Protein AF-A0A3B8M0E9-F1 (afdb_monomer_lite)

Structure (mmCIF, N/CA/C/O backbone):
data_AF-A0A3B8M0E9-F1
#
_entry.id   AF-A0A3B8M0E9-F1
#
loop_
_atom_site.group_PDB
_atom_site.id
_atom_site.type_symbol
_atom_site.label_atom_id
_atom_site.label_alt_id
_atom_site.label_comp_id
_atom_site.label_asym_id
_atom_site.label_entity_id
_atom_site.label_seq_id
_atom_site.pdbx_PDB_ins_code
_atom_site.Cartn_x
_atom_site.Cartn_y
_atom_site.Cartn_z
_atom_site.occupancy
_atom_site.B_iso_or_equiv
_atom_site.auth_seq_id
_atom_site.auth_comp_id
_atom_site.auth_asym_id
_atom_site.auth_atom_id
_atom_site.pdbx_PDB_model_num
ATOM 1 N N . TRP A 1 1 ? 7.518 -10.662 2.444 1.00 88.38 1 TRP A N 1
ATOM 2 C CA . TRP A 1 1 ? 7.473 -9.719 1.316 1.00 88.38 1 TRP A CA 1
ATOM 3 C C . TRP A 1 1 ? 6.889 -10.422 0.109 1.00 88.38 1 TRP A C 1
ATOM 5 O O . TRP A 1 1 ? 7.271 -11.557 -0.148 1.00 88.38 1 TRP A O 1
ATOM 15 N N . LEU A 1 2 ? 5.951 -9.779 -0.576 1.00 90.06 2 LEU A N 1
ATOM 16 C CA . LEU A 1 2 ? 5.269 -10.256 -1.777 1.00 90.06 2 LEU A CA 1
ATOM 17 C C . LEU A 1 2 ? 5.517 -9.252 -2.912 1.00 90.06 2 LEU A C 1
ATOM 19 O O . LEU A 1 2 ? 5.599 -8.054 -2.625 1.00 90.06 2 LEU A O 1
ATOM 23 N N . PRO A 1 3 ? 5.640 -9.695 -4.174 1.00 91.00 3 PRO A N 1
ATOM 24 C CA . PRO A 1 3 ? 5.704 -8.780 -5.310 1.00 91.00 3 PRO A CA 1
ATOM 25 C C . PRO A 1 3 ? 4.497 -7.835 -5.328 1.00 91.00 3 PRO A C 1
ATOM 27 O O . PRO A 1 3 ? 3.399 -8.226 -4.918 1.00 91.00 3 PRO A O 1
ATOM 30 N N . ARG A 1 4 ? 4.685 -6.599 -5.808 1.00 91.38 4 ARG A N 1
ATOM 31 C CA . ARG A 1 4 ? 3.569 -5.673 -6.029 1.00 91.38 4 ARG A CA 1
ATOM 32 C C . ARG A 1 4 ? 2.518 -6.334 -6.921 1.00 91.38 4 ARG A C 1
ATOM 34 O O . ARG A 1 4 ? 2.824 -6.812 -8.009 1.00 91.38 4 ARG A O 1
ATOM 41 N N . VAL A 1 5 ? 1.267 -6.304 -6.471 1.00 90.19 5 VAL A N 1
ATOM 42 C CA . VAL A 1 5 ? 0.124 -6.703 -7.294 1.00 90.19 5 VAL A CA 1
ATOM 43 C C . VAL A 1 5 ? -0.035 -5.664 -8.401 1.00 90.19 5 VAL A C 1
ATOM 45 O O . VAL A 1 5 ? -0.154 -4.474 -8.123 1.00 90.19 5 VAL A O 1
ATOM 48 N N . VAL A 1 6 ? 0.019 -6.094 -9.659 1.00 90.12 6 VAL A N 1
ATOM 49 C CA . VAL A 1 6 ? -0.068 -5.197 -10.829 1.00 90.12 6 VAL A CA 1
ATOM 50 C C . VAL A 1 6 ? -1.414 -5.275 -11.543 1.00 90.12 6 VAL A C 1
ATOM 52 O O . VAL A 1 6 ? -1.747 -4.379 -12.308 1.00 90.12 6 VAL A O 1
ATOM 55 N N . SER A 1 7 ? -2.196 -6.323 -11.281 1.00 91.00 7 SER A N 1
ATOM 56 C CA . SER A 1 7 ? -3.544 -6.494 -11.818 1.00 91.00 7 SER A CA 1
ATOM 57 C C . SER A 1 7 ? -4.430 -7.191 -10.793 1.00 91.00 7 SER A C 1
ATOM 59 O O . SER A 1 7 ? -3.969 -8.054 -10.042 1.00 91.00 7 SER A O 1
ATOM 61 N N . LEU A 1 8 ? -5.693 -6.783 -10.745 1.00 89.19 8 LEU A N 1
ATOM 62 C CA . LEU A 1 8 ? -6.724 -7.377 -9.908 1.00 89.19 8 LEU A CA 1
ATOM 63 C C . LEU A 1 8 ? -8.057 -7.243 -10.646 1.00 89.19 8 LEU A C 1
ATOM 65 O O . LEU A 1 8 ? -8.376 -6.172 -11.159 1.00 89.19 8 LEU A O 1
ATOM 69 N N . GLU A 1 9 ? -8.826 -8.325 -10.719 1.00 90.12 9 GLU A N 1
ATOM 70 C CA . GLU A 1 9 ? -10.121 -8.322 -11.400 1.00 90.12 9 GLU A CA 1
ATOM 71 C C . GLU A 1 9 ? -11.054 -7.245 -10.811 1.00 90.12 9 GLU A C 1
ATOM 73 O O . GLU A 1 9 ? -11.174 -7.104 -9.593 1.00 90.12 9 GLU A O 1
ATOM 78 N N . GLY A 1 10 ? -11.687 -6.446 -11.678 1.00 86.94 10 GLY A N 1
ATOM 79 C CA . GLY A 1 10 ? -12.574 -5.344 -11.274 1.00 86.94 10 GLY A CA 1
ATOM 80 C C . GLY A 1 10 ? -11.873 -4.038 -10.864 1.00 86.94 10 GLY A C 1
ATOM 81 O O . GLY A 1 10 ? -12.556 -3.074 -10.492 1.00 86.94 10 GLY A O 1
ATOM 82 N N . PHE A 1 11 ? -10.540 -3.978 -10.953 1.00 87.6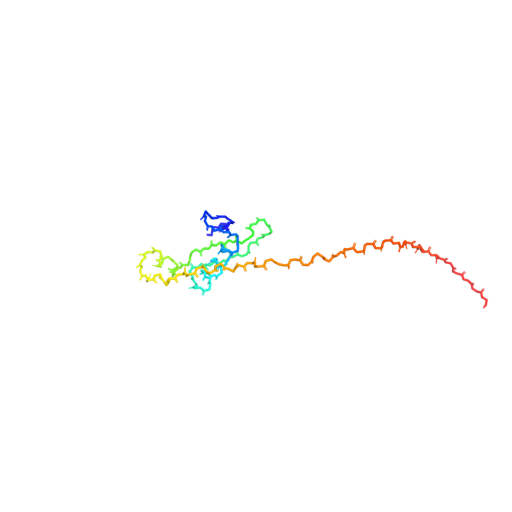9 11 PHE A N 1
ATOM 83 C CA . PHE A 1 11 ? -9.736 -2.782 -10.697 1.00 87.69 11 PHE A CA 1
ATOM 84 C C . PHE A 1 11 ? -8.908 -2.403 -11.927 1.00 87.69 11 PHE A C 1
ATOM 86 O O . PHE A 1 11 ? -8.144 -3.210 -12.450 1.00 87.69 11 PHE A O 1
ATOM 93 N N . ASP A 1 12 ? -9.020 -1.145 -12.349 1.00 89.94 12 ASP A N 1
ATOM 94 C CA . ASP A 1 12 ? -8.035 -0.539 -13.242 1.00 89.94 12 ASP A CA 1
ATOM 95 C C . ASP A 1 12 ? -6.732 -0.210 -12.478 1.00 89.94 12 ASP A C 1
ATOM 97 O O . ASP A 1 12 ? -6.659 -0.275 -11.242 1.00 89.94 12 ASP A O 1
ATOM 101 N N . GLY A 1 13 ? -5.671 0.113 -13.224 1.00 88.38 13 GLY A N 1
ATOM 102 C CA . GLY A 1 13 ? -4.341 0.355 -12.658 1.00 88.38 13 GLY A CA 1
ATOM 103 C C . GLY A 1 13 ? -4.275 1.553 -11.702 1.00 88.38 13 GLY A C 1
ATOM 104 O O . GLY A 1 13 ? -3.497 1.536 -10.740 1.00 88.38 13 GLY A O 1
ATOM 105 N N . GLU A 1 14 ? -5.111 2.568 -11.916 1.00 89.12 14 GLU A N 1
ATOM 106 C CA . GLU A 1 14 ? -5.173 3.766 -11.076 1.00 89.12 14 GLU A CA 1
ATOM 107 C C . GLU A 1 14 ? -5.887 3.492 -9.757 1.00 89.12 14 GLU A C 1
ATOM 109 O O . GLU A 1 14 ? -5.351 3.785 -8.684 1.00 89.12 14 GLU A O 1
ATOM 114 N N . ARG A 1 15 ? -7.058 2.848 -9.807 1.00 88.69 15 ARG A N 1
ATOM 115 C CA . ARG A 1 15 ? -7.817 2.414 -8.629 1.00 88.69 15 ARG A CA 1
ATOM 116 C C . ARG A 1 15 ? -7.001 1.443 -7.794 1.00 88.69 15 ARG A C 1
ATOM 118 O O . ARG A 1 15 ? -7.011 1.554 -6.568 1.00 88.69 15 ARG A O 1
ATOM 125 N N . LEU A 1 16 ? -6.257 0.539 -8.432 1.00 91.81 16 LEU A N 1
ATOM 126 C CA . LEU A 1 16 ? -5.352 -0.374 -7.738 1.00 91.81 16 LEU A CA 1
ATOM 127 C C . LEU A 1 16 ? -4.191 0.378 -7.066 1.00 91.81 16 LEU A C 1
ATOM 129 O O . LEU A 1 16 ? -3.876 0.125 -5.903 1.00 91.81 16 LEU A O 1
ATOM 133 N N . SER A 1 17 ? -3.591 1.357 -7.747 1.00 91.06 17 SER A N 1
ATOM 134 C CA . SER A 1 17 ? -2.516 2.179 -7.169 1.00 91.06 17 SER A CA 1
ATOM 135 C C . SER A 1 17 ? -3.008 3.054 -6.009 1.00 91.06 17 SER A C 1
ATOM 137 O O . SER A 1 17 ? -2.351 3.121 -4.968 1.00 91.06 17 SER A O 1
ATOM 139 N N . SER A 1 18 ? -4.194 3.651 -6.138 1.00 91.88 18 SER A N 1
ATOM 140 C CA . SER A 1 18 ? -4.861 4.415 -5.076 1.00 91.88 18 SER A CA 1
ATOM 141 C C . SER A 1 18 ? -5.189 3.535 -3.867 1.00 91.88 18 SER A C 1
ATOM 143 O O . SER A 1 18 ? -4.977 3.939 -2.719 1.00 91.88 18 SER A O 1
ATOM 145 N N . LEU A 1 19 ? -5.640 2.298 -4.105 1.00 92.00 19 LEU A N 1
ATOM 146 C CA . LEU A 1 19 ? -5.878 1.320 -3.047 1.00 92.00 19 LEU A CA 1
ATOM 147 C C . LEU A 1 19 ? -4.584 0.991 -2.291 1.00 92.00 19 LEU A C 1
ATOM 149 O O . LEU A 1 19 ? -4.586 1.050 -1.062 1.00 92.00 19 LEU A O 1
ATOM 153 N N . HIS A 1 20 ? -3.475 0.716 -2.988 1.00 92.75 20 HIS A N 1
ATOM 154 C CA . HIS A 1 20 ? -2.183 0.472 -2.334 1.00 92.75 20 HIS A CA 1
ATOM 155 C C . HIS A 1 20 ? -1.752 1.656 -1.469 1.00 92.75 20 HIS A C 1
ATOM 157 O O . HIS A 1 20 ? -1.416 1.466 -0.301 1.00 92.75 20 HIS A O 1
ATOM 163 N N . GLY A 1 21 ? -1.809 2.876 -2.014 1.00 93.00 21 GLY A N 1
ATOM 164 C CA . GLY A 1 21 ? -1.448 4.090 -1.281 1.00 93.00 21 GLY A CA 1
ATOM 165 C C . GLY A 1 21 ? -2.276 4.261 -0.009 1.00 93.00 21 GLY A C 1
ATOM 166 O O . GLY A 1 21 ? -1.738 4.588 1.046 1.00 93.00 21 GLY A O 1
ATOM 167 N N . ARG A 1 22 ? -3.574 3.949 -0.070 1.00 92.62 22 ARG A N 1
ATOM 168 C CA . ARG A 1 22 ? -4.463 4.021 1.094 1.00 92.62 22 ARG A CA 1
ATOM 169 C C . ARG A 1 22 ? -4.142 2.963 2.146 1.00 92.62 22 ARG A C 1
ATOM 171 O O . ARG A 1 22 ? -4.106 3.290 3.326 1.00 92.62 22 ARG A O 1
ATOM 178 N N . LEU A 1 23 ? -3.877 1.721 1.741 1.00 92.69 23 LEU A N 1
ATOM 179 C CA . LEU A 1 23 ? -3.484 0.651 2.668 1.00 92.69 23 LEU A CA 1
ATOM 180 C C . LEU A 1 23 ? -2.145 0.953 3.358 1.00 92.69 23 LEU A C 1
ATOM 182 O O . LEU A 1 23 ? -1.977 0.634 4.536 1.00 92.69 23 LEU A O 1
ATOM 186 N N . ILE A 1 24 ? -1.223 1.608 2.649 1.00 93.94 24 ILE A N 1
ATOM 187 C CA . ILE A 1 24 ? 0.045 2.093 3.206 1.00 93.94 24 ILE A CA 1
ATOM 188 C C . ILE A 1 24 ? -0.198 3.243 4.189 1.00 93.94 24 ILE A C 1
ATOM 190 O O . ILE A 1 24 ? 0.299 3.200 5.310 1.00 93.94 24 ILE A O 1
ATOM 194 N N . ALA A 1 25 ? -1.007 4.238 3.813 1.00 93.81 25 ALA A N 1
ATOM 195 C CA . ALA A 1 25 ? -1.326 5.384 4.668 1.00 93.81 25 ALA A CA 1
ATOM 196 C C . ALA A 1 25 ? -2.059 4.984 5.961 1.00 93.81 25 ALA A C 1
ATOM 198 O O . ALA A 1 25 ? -1.862 5.602 7.003 1.00 93.81 25 ALA A O 1
ATOM 199 N N . LEU A 1 26 ? -2.875 3.928 5.907 1.00 92.00 26 LEU A N 1
ATOM 200 C CA . LEU A 1 26 ? -3.534 3.340 7.077 1.00 92.00 26 LEU A CA 1
ATOM 201 C C . LEU A 1 26 ? -2.585 2.508 7.955 1.00 92.00 26 LEU A C 1
ATOM 203 O O . LEU A 1 26 ? -2.987 2.051 9.022 1.00 92.00 26 LEU A O 1
ATOM 207 N N . GLY A 1 27 ? -1.346 2.276 7.514 1.00 93.12 27 GLY A N 1
ATOM 208 C CA . GLY A 1 27 ? -0.375 1.447 8.222 1.00 93.12 27 GLY A CA 1
ATOM 209 C C . GLY A 1 27 ? -0.680 -0.049 8.159 1.00 93.12 27 GLY A C 1
ATOM 210 O O . GLY A 1 27 ? -0.110 -0.816 8.930 1.00 93.12 27 GLY A O 1
ATOM 211 N N . TRP A 1 28 ? -1.569 -0.493 7.265 1.00 94.06 28 TRP A N 1
ATOM 212 C CA . TRP A 1 28 ? -1.941 -1.907 7.111 1.00 94.06 28 TRP A CA 1
ATOM 213 C C . TRP A 1 28 ? -1.025 -2.652 6.142 1.00 94.06 28 TRP A C 1
ATOM 215 O O . TRP A 1 28 ? -0.872 -3.871 6.235 1.00 94.06 28 TRP A O 1
ATOM 225 N N . LEU A 1 29 ? -0.383 -1.918 5.23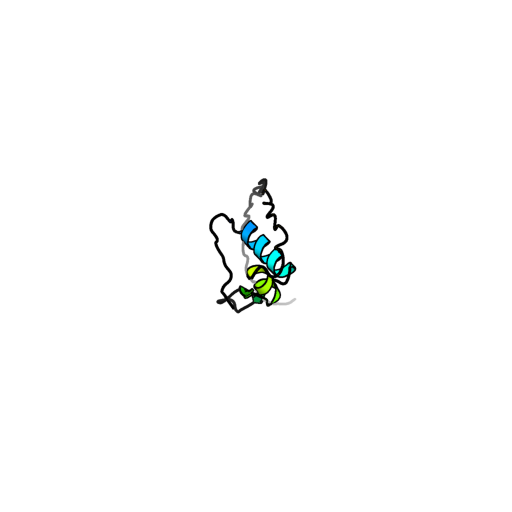5 1.00 95.44 29 LEU A N 1
ATOM 226 C CA . LEU A 1 29 ? 0.557 -2.446 4.258 1.00 95.44 29 LEU A CA 1
ATOM 227 C C . LEU A 1 29 ? 1.896 -1.713 4.372 1.00 95.44 29 LEU A C 1
ATOM 229 O O . LEU A 1 29 ? 1.966 -0.499 4.225 1.00 95.44 29 LEU A O 1
ATOM 233 N N . GLY A 1 30 ? 2.967 -2.455 4.621 1.00 95.31 30 GLY A N 1
ATOM 234 C CA . GLY A 1 30 ? 4.334 -1.981 4.456 1.00 95.31 30 GLY A CA 1
ATOM 235 C C . GLY A 1 30 ? 4.783 -2.150 3.008 1.00 95.31 30 GLY A C 1
ATOM 236 O O . GLY A 1 30 ? 4.345 -3.077 2.318 1.00 95.31 30 GLY A O 1
ATOM 237 N N . PHE A 1 31 ? 5.678 -1.278 2.557 1.00 95.38 31 PHE A N 1
ATOM 238 C CA . PHE A 1 31 ? 6.318 -1.395 1.254 1.00 95.38 31 PHE A CA 1
ATOM 239 C C . PHE A 1 31 ? 7.835 -1.295 1.388 1.00 95.38 31 PHE A C 1
ATOM 241 O O . PHE A 1 31 ? 8.348 -0.666 2.310 1.00 95.38 31 PHE A O 1
ATOM 248 N N . ASP A 1 32 ? 8.525 -1.936 0.457 1.00 95.00 32 ASP A N 1
ATOM 249 C CA . ASP A 1 32 ? 9.970 -1.865 0.300 1.00 95.00 32 ASP A CA 1
ATOM 250 C C . ASP A 1 32 ? 10.295 -1.685 -1.182 1.00 95.00 32 ASP A C 1
ATOM 252 O O . ASP A 1 32 ? 9.629 -2.269 -2.047 1.00 95.00 32 ASP A O 1
ATOM 256 N N . VAL A 1 33 ? 11.290 -0.850 -1.469 1.00 91.62 33 VAL A N 1
ATOM 257 C CA . VAL A 1 33 ? 11.734 -0.552 -2.833 1.00 91.62 33 VAL A CA 1
ATOM 258 C C . VAL A 1 33 ? 12.985 -1.378 -3.095 1.00 91.62 33 VAL A C 1
ATOM 260 O O . VAL A 1 33 ? 14.044 -1.114 -2.533 1.00 91.62 33 VAL A O 1
ATOM 263 N N . GLY A 1 34 ? 12.832 -2.416 -3.914 1.00 86.88 34 GLY A N 1
ATOM 264 C CA . GLY A 1 34 ? 13.923 -3.274 -4.354 1.00 86.88 34 GLY A CA 1
ATOM 265 C C . GLY A 1 34 ? 14.760 -2.654 -5.473 1.00 86.88 34 GLY A C 1
ATOM 266 O O . GLY A 1 34 ? 14.680 -1.463 -5.771 1.00 86.88 34 GLY A O 1
ATOM 267 N N . ASP A 1 35 ? 15.571 -3.496 -6.105 1.00 86.62 35 ASP A N 1
ATOM 268 C CA . ASP A 1 35 ? 16.362 -3.128 -7.278 1.00 86.62 35 ASP A CA 1
ATOM 269 C C . ASP A 1 35 ? 15.488 -2.964 -8.540 1.00 86.62 35 ASP A C 1
ATOM 271 O O . ASP A 1 35 ? 14.274 -3.187 -8.529 1.00 86.62 35 ASP A O 1
ATOM 275 N N . SER A 1 36 ? 16.110 -2.578 -9.657 1.00 77.50 36 SER A N 1
ATOM 276 C CA . SER A 1 36 ? 15.434 -2.384 -10.949 1.00 77.50 36 SER A CA 1
ATOM 277 C C . SER A 1 36 ? 14.719 -3.636 -11.474 1.00 77.50 36 SER A C 1
ATOM 279 O O . SER A 1 36 ? 13.863 -3.517 -12.348 1.00 77.50 36 SER A O 1
ATOM 281 N N . VAL A 1 37 ? 15.046 -4.820 -10.944 1.00 76.88 37 VAL A N 1
ATOM 282 C CA . VAL A 1 37 ? 14.458 -6.107 -11.335 1.00 76.88 37 VAL A CA 1
ATOM 283 C C . VAL A 1 37 ? 13.289 -6.485 -10.422 1.00 76.88 37 VAL A C 1
ATOM 285 O O . VAL A 1 37 ? 12.268 -6.975 -10.900 1.00 76.88 37 VAL A O 1
ATOM 288 N N . THR A 1 38 ? 13.409 -6.262 -9.111 1.00 76.38 38 THR A N 1
ATOM 289 C CA . THR A 1 38 ? 12.380 -6.630 -8.123 1.00 76.38 38 THR A CA 1
ATOM 290 C C . THR A 1 38 ? 11.316 -5.561 -7.908 1.00 76.38 38 THR A C 1
ATOM 292 O O . THR A 1 38 ? 10.198 -5.904 -7.515 1.00 76.38 38 THR A O 1
ATOM 295 N N . GLY A 1 39 ? 11.621 -4.292 -8.178 1.00 88.50 39 GLY A N 1
ATOM 296 C CA . GLY A 1 39 ? 10.674 -3.190 -8.037 1.00 88.50 39 GLY A CA 1
ATOM 297 C C . GLY A 1 39 ? 10.097 -3.076 -6.620 1.00 88.50 39 GLY A C 1
ATOM 298 O O . GLY A 1 39 ? 10.776 -3.317 -5.624 1.00 88.50 39 GLY A O 1
ATOM 299 N N . ILE A 1 40 ? 8.825 -2.688 -6.513 1.00 91.06 40 ILE A N 1
ATOM 300 C CA . ILE A 1 40 ? 8.152 -2.521 -5.216 1.00 91.06 40 ILE A CA 1
ATOM 301 C C . ILE A 1 40 ? 7.661 -3.874 -4.694 1.00 91.06 40 ILE A C 1
ATOM 303 O O . ILE A 1 40 ? 7.029 -4.650 -5.416 1.00 91.06 40 ILE A O 1
ATOM 307 N N . ARG A 1 41 ? 7.882 -4.122 -3.403 1.00 94.00 41 ARG A N 1
ATOM 308 C CA . ARG A 1 41 ? 7.363 -5.283 -2.674 1.00 94.00 41 ARG A CA 1
ATOM 309 C C . ARG A 1 41 ? 6.492 -4.833 -1.517 1.00 94.00 41 ARG A C 1
ATOM 311 O O . ARG A 1 41 ? 6.732 -3.788 -0.919 1.00 94.00 41 ARG A O 1
ATOM 318 N N . TYR A 1 42 ? 5.513 -5.655 -1.170 1.00 95.38 42 TYR A N 1
ATOM 319 C CA . TYR A 1 42 ? 4.598 -5.401 -0.069 1.00 95.38 42 TYR A CA 1
ATOM 320 C C . TYR A 1 42 ? 4.750 -6.413 1.061 1.00 95.38 42 TYR A C 1
ATOM 322 O O . TYR A 1 42 ? 5.139 -7.568 0.863 1.00 95.38 42 TYR A O 1
ATOM 330 N N . GLN A 1 43 ? 4.411 -5.988 2.268 1.00 96.00 43 GLN A N 1
ATOM 331 C CA . GLN A 1 43 ? 4.279 -6.853 3.429 1.00 96.00 43 GLN A CA 1
ATOM 332 C C . GLN A 1 43 ? 3.076 -6.401 4.246 1.00 96.00 43 GLN A C 1
ATOM 334 O O . GLN A 1 43 ? 2.926 -5.218 4.530 1.00 96.00 43 GLN A O 1
ATOM 339 N N . LEU A 1 44 ? 2.229 -7.340 4.655 1.00 94.94 44 LEU A N 1
ATOM 340 C CA . LEU A 1 44 ? 1.153 -7.035 5.588 1.00 94.94 44 LEU A CA 1
ATOM 341 C C . LEU A 1 44 ? 1.739 -6.689 6.964 1.00 94.94 44 LEU A C 1
ATOM 343 O O . LEU A 1 44 ? 2.602 -7.409 7.474 1.00 94.94 44 LEU A O 1
ATOM 347 N N . THR A 1 45 ? 1.287 -5.591 7.563 1.00 95.19 45 THR A N 1
ATOM 348 C CA . THR A 1 45 ? 1.713 -5.208 8.915 1.00 95.19 45 THR A CA 1
ATOM 349 C C . THR A 1 45 ? 0.927 -5.987 9.972 1.00 95.19 45 THR A C 1
ATOM 351 O O . THR A 1 45 ? -0.065 -6.652 9.673 1.00 95.19 45 THR A O 1
ATOM 354 N N . ARG A 1 46 ? 1.334 -5.891 11.245 1.00 93.19 46 ARG A N 1
ATOM 355 C CA . ARG A 1 46 ? 0.560 -6.485 12.351 1.00 93.19 46 ARG A CA 1
ATOM 356 C C . ARG A 1 46 ? -0.852 -5.908 12.448 1.00 93.19 46 ARG A C 1
ATOM 358 O O . ARG A 1 46 ? -1.785 -6.653 12.730 1.00 93.19 46 ARG A O 1
ATOM 365 N N . ASP A 1 47 ? -1.007 -4.611 12.204 1.00 90.81 47 ASP A N 1
ATOM 366 C CA . ASP A 1 47 ? -2.320 -3.969 12.233 1.00 90.81 47 ASP A CA 1
ATOM 367 C C . ASP A 1 47 ? -3.155 -4.367 11.015 1.00 90.81 47 ASP A C 1
ATOM 369 O O . ASP A 1 47 ? -4.332 -4.681 11.169 1.00 90.81 47 ASP A O 1
ATOM 373 N N . GLY A 1 48 ? -2.537 -4.493 9.835 1.00 90.81 48 GLY A N 1
ATOM 374 C CA . GLY A 1 48 ? -3.197 -5.065 8.661 1.00 90.81 48 GLY A CA 1
ATOM 375 C C . GLY A 1 48 ? -3.690 -6.494 8.899 1.00 90.81 48 GLY A C 1
ATOM 376 O O . GLY A 1 48 ? -4.821 -6.818 8.544 1.00 90.81 48 GLY A O 1
ATOM 377 N N . GLN A 1 49 ? -2.892 -7.332 9.569 1.00 92.19 49 GLN A N 1
ATOM 378 C CA . GLN A 1 49 ? -3.300 -8.692 9.938 1.00 92.19 49 GLN A CA 1
ATOM 379 C C . GLN A 1 49 ? -4.499 -8.690 10.890 1.00 92.19 49 GLN A C 1
ATOM 381 O O . GLN A 1 49 ? -5.469 -9.394 10.642 1.00 92.19 49 GLN A O 1
ATOM 386 N N . ARG A 1 50 ? -4.495 -7.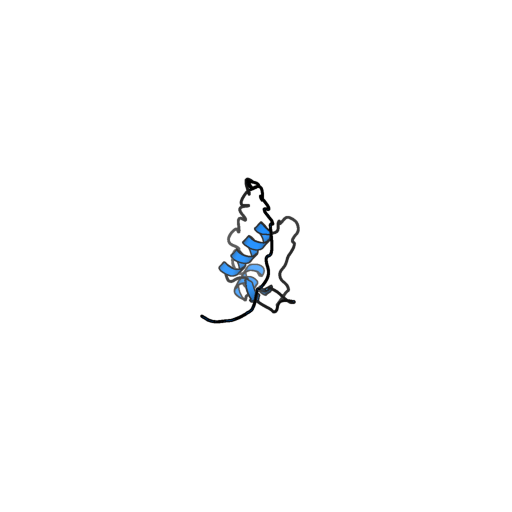842 11.924 1.00 89.50 50 ARG A N 1
ATOM 387 C CA . ARG A 1 50 ? -5.628 -7.718 12.859 1.00 89.50 50 ARG A CA 1
ATOM 388 C C . ARG A 1 50 ? -6.927 -7.305 12.170 1.00 89.50 50 ARG A C 1
ATOM 390 O O . ARG A 1 50 ? -7.998 -7.754 12.569 1.00 89.50 50 ARG A O 1
ATOM 397 N N . VAL A 1 51 ? -6.836 -6.449 11.156 1.00 87.69 51 VAL A N 1
ATOM 398 C CA . VAL A 1 51 ? -7.987 -6.035 10.344 1.00 87.69 51 VAL A CA 1
ATOM 399 C C . VAL A 1 51 ? -8.521 -7.210 9.521 1.00 87.69 51 VAL A C 1
ATOM 401 O O . VAL A 1 51 ? -9.732 -7.416 9.489 1.00 87.69 51 VAL A O 1
ATOM 404 N N . LEU A 1 52 ? -7.644 -8.019 8.912 1.00 86.06 52 LEU A N 1
ATOM 405 C CA . LEU A 1 52 ? -8.053 -9.240 8.201 1.00 86.06 52 LEU A CA 1
ATOM 406 C C . LEU A 1 52 ? -8.661 -10.292 9.136 1.00 86.06 52 LEU A C 1
ATOM 408 O O . LEU A 1 52 ? -9.628 -10.950 8.763 1.00 86.06 52 LEU A O 1
ATOM 412 N N . ASP A 1 53 ? -8.141 -10.405 10.356 1.00 88.69 53 ASP A N 1
ATOM 413 C CA . ASP A 1 53 ? -8.650 -11.319 11.384 1.00 88.69 53 ASP A CA 1
ATOM 414 C C . ASP A 1 53 ? -9.997 -10.850 11.979 1.00 88.69 53 ASP A C 1
ATOM 416 O O . ASP A 1 53 ? -10.560 -11.513 12.850 1.00 88.69 53 ASP A O 1
ATOM 420 N N . GLY A 1 54 ? -10.518 -9.693 11.548 1.00 80.44 54 GLY A N 1
ATOM 421 C CA . GLY A 1 54 ? -11.772 -9.120 12.044 1.00 80.44 54 GLY A CA 1
ATOM 422 C C . GLY A 1 54 ? -11.684 -8.564 13.469 1.00 80.44 54 GLY A C 1
ATOM 423 O O . GLY A 1 54 ? -12.708 -8.243 14.068 1.00 80.44 54 GLY A O 1
ATOM 424 N N . LEU A 1 55 ? -10.472 -8.425 14.016 1.00 71.81 55 LEU A N 1
ATOM 425 C CA . LEU A 1 55 ? -10.225 -7.884 15.358 1.00 71.81 55 LEU A CA 1
ATOM 426 C C . LEU A 1 55 ? -10.407 -6.362 15.416 1.00 71.81 55 LEU A C 1
ATOM 428 O O . LEU A 1 55 ? -10.534 -5.794 16.500 1.00 71.81 55 LEU A O 1
ATOM 432 N N . VAL A 1 56 ? -10.411 -5.701 14.257 1.00 70.31 56 VAL A N 1
ATOM 433 C CA . VAL A 1 56 ? -10.660 -4.266 14.107 1.00 70.31 56 VAL A CA 1
ATOM 434 C C . VAL A 1 56 ? -11.680 -4.075 12.982 1.00 70.31 56 VAL A C 1
ATOM 436 O O . VAL A 1 56 ? -11.508 -4.664 11.913 1.00 70.31 56 VAL A O 1
ATOM 439 N N . PRO A 1 57 ? -12.737 -3.267 13.180 1.00 64.56 57 PRO A N 1
ATOM 440 C CA . PRO A 1 57 ? -13.686 -2.979 12.115 1.00 64.56 57 PRO A CA 1
ATOM 441 C C . PRO A 1 57 ? -12.972 -2.311 10.937 1.00 64.56 57 PRO A C 1
ATOM 443 O O . PRO A 1 57 ? -12.242 -1.338 11.118 1.00 64.56 57 PRO A O 1
ATOM 446 N N . ILE A 1 58 ? -13.205 -2.829 9.730 1.00 65.12 58 ILE A N 1
ATOM 447 C CA . ILE A 1 58 ? -12.696 -2.247 8.487 1.00 65.12 58 ILE A CA 1
ATOM 448 C C . ILE A 1 58 ? -13.429 -0.910 8.275 1.00 65.12 58 ILE A C 1
ATOM 450 O O . ILE A 1 58 ? -14.631 -0.938 7.991 1.00 65.12 58 ILE A O 1
ATOM 454 N N . PRO A 1 59 ? -12.783 0.270 8.396 1.00 62.09 59 PRO A N 1
ATOM 455 C CA . PRO A 1 59 ? -13.368 1.509 7.901 1.00 62.09 59 PRO A CA 1
ATOM 456 C C . PRO A 1 59 ? -13.783 1.310 6.446 1.00 62.09 59 PRO A C 1
ATOM 458 O O . PRO A 1 59 ? -12.994 0.827 5.638 1.00 62.09 59 PRO A O 1
ATOM 461 N N . THR A 1 60 ? -15.024 1.653 6.103 1.00 61.69 60 THR A N 1
ATOM 462 C CA . THR A 1 60 ? -15.557 1.481 4.747 1.00 61.69 60 THR A CA 1
ATOM 463 C C . THR A 1 60 ? -14.668 2.205 3.734 1.00 61.69 60 THR A C 1
ATOM 465 O O . THR A 1 60 ? -14.751 3.427 3.584 1.00 61.69 60 THR A O 1
ATOM 468 N N . LEU A 1 61 ? -13.803 1.464 3.038 1.00 60.03 61 LEU A N 1
ATOM 469 C CA . LEU A 1 61 ? -12.904 2.017 2.032 1.00 60.03 61 LEU A CA 1
ATOM 470 C C . LEU A 1 61 ? -13.698 2.259 0.747 1.00 60.03 61 LEU A C 1
ATOM 472 O O . LEU A 1 61 ? -13.891 1.356 -0.062 1.00 60.03 61 LEU A O 1
ATOM 476 N N . ARG A 1 62 ? -14.175 3.491 0.547 1.00 59.41 62 ARG A N 1
ATOM 477 C CA . ARG A 1 62 ? -14.752 3.894 -0.741 1.00 59.41 62 ARG A CA 1
ATOM 478 C C . ARG A 1 62 ? -13.633 4.275 -1.708 1.00 59.41 62 ARG A C 1
ATOM 480 O O . ARG A 1 62 ? -12.933 5.270 -1.500 1.00 59.41 62 ARG A O 1
ATOM 487 N N . VAL A 1 63 ? -13.464 3.469 -2.753 1.00 60.34 63 VAL A N 1
ATOM 488 C CA . VAL A 1 63 ? -12.614 3.790 -3.905 1.00 60.34 63 VAL A CA 1
ATOM 489 C C . VAL A 1 63 ? -13.439 4.676 -4.833 1.00 60.34 63 VAL A C 1
ATOM 491 O O . VAL A 1 63 ? -14.315 4.183 -5.538 1.00 60.34 63 VAL A O 1
ATOM 494 N N . VAL A 1 64 ? -13.204 5.986 -4.777 1.00 59.28 64 VAL A N 1
ATOM 495 C CA . VAL A 1 64 ? -13.773 6.940 -5.735 1.00 59.28 64 VAL A CA 1
ATOM 496 C C . VAL A 1 64 ? -12.898 6.862 -6.981 1.00 59.28 64 VAL A C 1
ATOM 498 O O . VAL A 1 64 ? -11.701 7.123 -6.888 1.00 59.28 64 VAL A O 1
ATOM 501 N N . ALA A 1 65 ? -13.461 6.414 -8.103 1.00 55.41 65 ALA A N 1
ATOM 502 C CA . ALA A 1 65 ? -12.785 6.522 -9.389 1.00 55.41 65 ALA A CA 1
ATOM 503 C C . ALA A 1 65 ? -12.685 8.014 -9.724 1.00 55.41 65 ALA A C 1
ATOM 505 O O . ALA A 1 65 ? -13.709 8.700 -9.728 1.00 55.41 65 ALA A O 1
ATOM 506 N N . ALA A 1 66 ? -11.472 8.521 -9.937 1.00 56.34 66 ALA A N 1
ATOM 507 C CA . ALA A 1 66 ? -11.326 9.775 -10.653 1.00 56.34 66 ALA A CA 1
ATOM 508 C C . ALA A 1 66 ? -11.750 9.463 -12.091 1.00 56.34 66 ALA A C 1
ATOM 510 O O . ALA A 1 66 ? -11.143 8.619 -12.742 1.00 56.34 66 ALA A O 1
ATOM 511 N N . THR A 1 67 ? -12.869 10.023 -12.536 1.00 50.34 67 THR A N 1
ATOM 512 C CA . THR A 1 67 ? -13.202 10.019 -13.955 1.00 50.34 67 THR A CA 1
ATOM 513 C C . THR A 1 67 ? -12.200 10.945 -14.623 1.00 50.34 67 THR A C 1
ATOM 515 O O . THR A 1 67 ? -12.235 12.153 -14.400 1.00 50.34 67 THR A O 1
ATOM 518 N N . ASP A 1 68 ? -11.261 10.363 -15.361 1.00 59.41 68 ASP A N 1
ATOM 519 C CA . ASP A 1 68 ? -10.413 11.098 -16.289 1.00 59.41 68 ASP A CA 1
ATOM 520 C C . ASP A 1 68 ? -11.320 11.552 -17.443 1.00 59.41 68 ASP A C 1
ATOM 522 O O . ASP A 1 68 ? -11.568 10.822 -18.404 1.00 59.41 68 ASP A O 1
ATOM 526 N N . ASP A 1 69 ? -11.954 12.714 -17.272 1.00 54.75 69 ASP A N 1
ATOM 527 C CA . ASP A 1 69 ? -12.588 13.427 -18.376 1.00 54.75 69 ASP A CA 1
ATOM 528 C C . ASP A 1 69 ? -11.453 13.906 -19.282 1.00 54.75 69 ASP A C 1
ATOM 530 O O . ASP A 1 69 ? -10.745 14.868 -18.983 1.00 54.75 69 ASP A O 1
ATOM 534 N N . GLY A 1 70 ? -11.234 13.138 -20.347 1.00 59.62 70 GLY A N 1
ATOM 535 C CA . GLY A 1 70 ? -10.118 13.313 -21.255 1.00 59.62 70 GLY A CA 1
ATOM 536 C C . GLY A 1 70 ? -10.060 14.699 -21.889 1.00 59.62 70 GLY A C 1
ATOM 537 O O . GLY A 1 70 ? -11.036 15.194 -22.440 1.00 59.62 70 GLY A O 1
ATOM 538 N N . GLU A 1 71 ? -8.860 15.266 -21.900 1.00 48.34 71 GLU A N 1
ATOM 539 C CA . GLU A 1 71 ? -8.422 16.249 -22.886 1.00 48.34 71 GLU A CA 1
ATOM 540 C C . GLU A 1 71 ? -6.894 16.147 -22.949 1.00 48.34 71 GLU A C 1
ATOM 542 O O . GLU A 1 71 ? -6.169 16.732 -22.145 1.00 48.34 71 GLU A O 1
ATO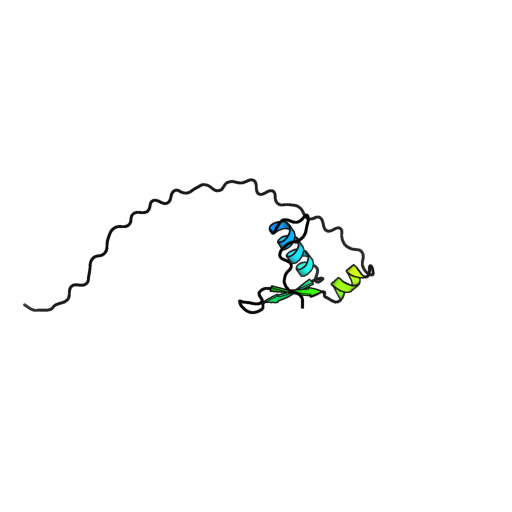M 547 N N . THR A 1 72 ? -6.381 15.350 -23.887 1.00 54.19 72 THR A N 1
ATOM 548 C CA . THR A 1 72 ? -5.002 15.528 -24.347 1.00 54.19 72 THR A CA 1
ATOM 549 C C . THR A 1 72 ? -5.070 16.515 -25.507 1.00 54.19 72 THR A C 1
ATOM 551 O O . THR A 1 72 ? -5.500 16.124 -26.592 1.00 54.19 72 THR A O 1
ATOM 554 N N . PRO A 1 73 ? -4.691 17.796 -25.339 1.00 53.06 73 PRO A N 1
ATOM 555 C CA . PRO A 1 73 ? -4.437 18.624 -26.500 1.00 53.06 73 PRO A CA 1
ATOM 556 C C . PRO A 1 73 ? -3.202 18.043 -27.189 1.00 53.06 73 PRO A C 1
ATOM 558 O O . PRO A 1 73 ? -2.087 18.090 -26.665 1.00 53.06 73 PRO A O 1
ATOM 561 N N . SER A 1 74 ? -3.424 17.442 -28.354 1.00 55.22 74 SER A N 1
ATOM 562 C CA . SER A 1 74 ? -2.391 17.127 -29.328 1.00 55.22 74 SER A CA 1
ATOM 563 C C . SER A 1 74 ? -1.665 18.423 -29.683 1.00 55.22 74 SER A C 1
ATOM 565 O O . SER A 1 74 ? -2.183 19.239 -30.441 1.00 55.22 74 SER A O 1
ATOM 567 N N . VAL A 1 75 ? -0.493 18.644 -29.090 1.00 65.69 75 VAL A N 1
ATOM 568 C CA . VAL A 1 75 ? 0.416 19.700 -29.533 1.00 65.69 75 VAL A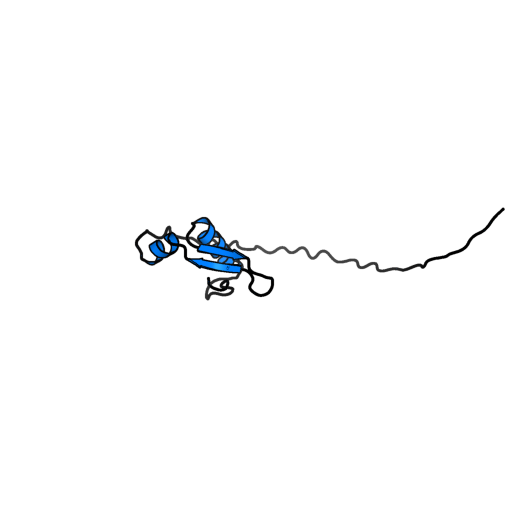 CA 1
ATOM 569 C C . VAL A 1 75 ? 1.250 19.108 -30.659 1.00 65.69 75 VAL A C 1
ATOM 571 O O . VAL A 1 75 ? 2.095 18.238 -30.435 1.00 65.69 75 VAL A O 1
ATOM 574 N N . ASP A 1 76 ? 0.941 19.554 -31.872 1.00 53.72 76 ASP A N 1
ATOM 575 C CA . ASP A 1 76 ? 1.677 19.271 -33.095 1.00 53.72 76 ASP A CA 1
ATOM 576 C C . ASP A 1 76 ? 3.178 19.518 -32.890 1.00 53.72 76 ASP A C 1
ATOM 578 O O . ASP A 1 76 ? 3.615 20.579 -32.442 1.00 53.72 76 ASP A O 1
ATOM 582 N N . THR A 1 77 ? 3.978 18.494 -33.177 1.00 53.78 77 THR A N 1
ATOM 583 C CA . THR A 1 77 ? 5.438 18.577 -33.135 1.00 53.78 77 THR A CA 1
ATOM 584 C C . THR A 1 77 ? 5.927 19.093 -34.485 1.00 53.78 77 THR A C 1
ATOM 586 O O . THR A 1 77 ? 6.072 18.313 -35.425 1.00 53.78 77 THR A O 1
ATOM 589 N N . ASP A 1 78 ? 6.196 20.395 -34.580 1.00 55.78 78 ASP A N 1
ATOM 590 C CA . ASP A 1 78 ? 7.006 20.958 -35.664 1.00 55.78 78 ASP A CA 1
ATOM 591 C C . ASP A 1 78 ? 8.470 20.539 -35.449 1.00 55.78 78 ASP A C 1
ATOM 593 O O . ASP A 1 78 ? 9.204 21.083 -34.621 1.00 55.78 78 ASP A O 1
ATOM 597 N N . VAL A 1 79 ? 8.867 19.487 -36.163 1.00 59.31 79 VAL A N 1
ATOM 598 C CA . VAL A 1 79 ? 10.254 19.048 -36.311 1.00 59.31 79 VAL A CA 1
ATOM 599 C C . VAL A 1 79 ? 10.902 19.916 -37.387 1.00 59.31 79 VAL A C 1
ATOM 601 O O . VAL A 1 79 ? 10.718 19.649 -38.571 1.00 59.31 79 VAL A O 1
ATOM 604 N N . ASP A 1 80 ? 11.706 20.902 -36.990 1.00 55.06 80 ASP A N 1
ATOM 605 C CA . ASP A 1 80 ? 12.698 21.509 -37.884 1.00 55.06 80 ASP A CA 1
ATOM 606 C C . ASP A 1 80 ? 14.089 20.975 -37.508 1.00 55.06 80 ASP A C 1
ATOM 608 O O . ASP A 1 80 ? 14.701 21.359 -36.510 1.00 55.06 80 ASP A O 1
ATOM 612 N N . GLN A 1 81 ? 14.536 19.980 -38.277 1.00 56.16 81 GLN A N 1
ATOM 613 C CA . GLN A 1 81 ? 15.910 19.485 -38.294 1.00 56.16 81 GLN A CA 1
ATOM 614 C C . GLN A 1 81 ? 16.628 20.133 -39.476 1.00 56.16 81 GLN A C 1
ATOM 616 O O . GLN A 1 81 ? 16.339 19.806 -40.626 1.00 56.16 81 GLN A O 1
ATOM 621 N N . SER A 1 82 ? 17.585 21.014 -39.207 1.00 56.84 82 SER A N 1
ATOM 622 C CA . SER A 1 82 ? 18.637 21.449 -40.134 1.00 56.84 82 SER A CA 1
ATOM 623 C C . SER A 1 82 ? 19.661 22.249 -39.332 1.00 56.84 82 SER A C 1
ATOM 625 O O . SER A 1 82 ? 19.290 23.089 -38.527 1.00 56.84 82 SER A O 1
ATOM 627 N N . ALA A 1 83 ? 20.967 22.121 -39.470 1.00 58.56 83 ALA A N 1
ATOM 628 C CA . ALA A 1 83 ? 21.839 21.101 -40.009 1.00 58.56 83 ALA A CA 1
ATOM 629 C C . ALA A 1 83 ? 23.210 21.411 -39.379 1.00 58.56 83 ALA A C 1
ATOM 631 O O . ALA A 1 83 ? 23.482 22.515 -38.904 1.00 58.56 83 ALA A O 1
ATOM 632 N N . GLU A 1 84 ? 24.051 20.404 -39.358 1.00 58.81 84 GLU A N 1
ATOM 633 C CA . GLU A 1 84 ? 25.384 20.361 -38.784 1.00 58.81 84 GLU A CA 1
ATOM 634 C C . GLU A 1 84 ? 26.315 21.299 -39.572 1.00 58.81 84 GLU A C 1
ATOM 636 O O . GLU A 1 84 ? 26.188 21.424 -40.791 1.00 58.81 84 GLU A O 1
ATOM 641 N N . SER A 1 85 ? 27.271 21.961 -38.920 1.00 56.44 85 SER A N 1
ATOM 642 C CA . SER A 1 85 ? 28.460 22.444 -39.627 1.00 56.44 85 SER A CA 1
ATOM 643 C C . SER A 1 85 ? 29.675 22.441 -38.723 1.00 56.44 85 SER A C 1
ATOM 645 O O . SER A 1 85 ? 29.661 22.882 -37.575 1.00 56.44 85 SER A O 1
ATOM 647 N N . GLU A 1 86 ? 30.694 21.833 -39.298 1.00 57.53 86 GLU A N 1
ATOM 648 C CA . GLU A 1 86 ? 31.858 21.247 -38.687 1.00 57.53 86 GLU A CA 1
ATOM 649 C C . GLU A 1 86 ? 32.928 22.274 -38.305 1.00 57.53 86 GLU A C 1
ATOM 651 O O . GLU A 1 86 ? 32.956 23.429 -38.726 1.00 57.53 86 GLU A O 1
ATOM 656 N N . VAL A 1 87 ? 33.836 21.770 -37.480 1.00 56.41 87 VAL A N 1
ATOM 657 C CA . VAL A 1 87 ? 35.085 22.360 -37.013 1.00 56.41 87 VAL A CA 1
ATOM 658 C C . VAL A 1 87 ? 35.937 22.891 -38.172 1.00 56.41 87 VAL A C 1
ATOM 660 O O . VAL A 1 87 ? 36.226 22.157 -39.113 1.00 56.41 87 VAL A O 1
ATOM 663 N N . ALA A 1 88 ? 36.463 24.112 -38.038 1.00 56.19 88 ALA A N 1
ATOM 664 C CA . ALA A 1 88 ? 37.608 24.568 -38.822 1.00 56.19 88 ALA A CA 1
ATOM 665 C C . ALA A 1 88 ? 38.713 25.124 -37.913 1.00 56.19 88 ALA A C 1
ATOM 667 O O . ALA A 1 88 ? 38.542 26.060 -37.136 1.00 56.19 88 ALA A O 1
ATOM 668 N N . MET A 1 89 ? 39.842 24.442 -38.028 1.00 56.69 89 MET A N 1
ATOM 669 C CA . MET A 1 89 ? 41.153 24.655 -37.436 1.00 56.69 89 MET A CA 1
ATOM 670 C C . MET A 1 89 ? 41.913 25.774 -38.192 1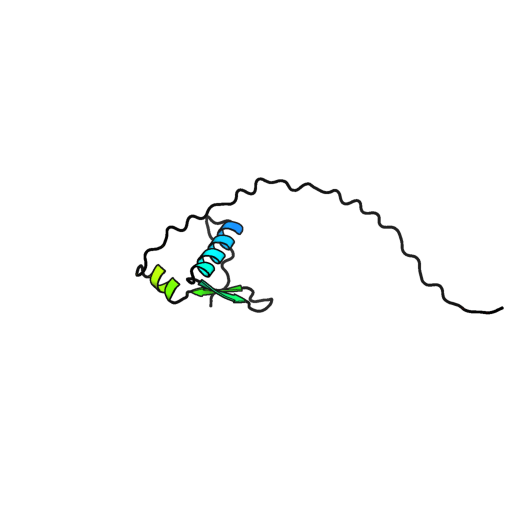.00 56.69 89 MET A C 1
ATOM 672 O O . MET A 1 89 ? 41.537 26.112 -39.306 1.00 56.69 89 MET A O 1
ATOM 676 N N . THR A 1 90 ? 43.039 26.221 -37.611 1.00 53.72 90 THR A N 1
ATOM 677 C CA . THR A 1 90 ? 44.208 26.939 -38.198 1.00 53.72 90 THR A CA 1
ATOM 678 C C . THR A 1 90 ? 44.291 28.477 -38.121 1.00 53.72 90 THR A C 1
ATOM 680 O O . THR A 1 90 ? 43.707 29.193 -38.919 1.00 53.72 90 THR A O 1
ATOM 683 N N . ALA A 1 91 ? 45.086 28.934 -37.142 1.00 54.47 91 ALA A N 1
ATOM 684 C CA . ALA A 1 91 ? 46.361 29.666 -37.260 1.00 54.47 91 ALA A CA 1
ATOM 685 C C . ALA A 1 91 ? 46.559 30.839 -38.257 1.00 54.47 91 ALA A C 1
ATOM 687 O O . ALA A 1 91 ? 46.421 30.673 -39.461 1.00 54.47 91 ALA A O 1
ATOM 688 N N . ASP A 1 92 ? 47.134 31.911 -37.686 1.00 54.94 92 ASP A N 1
ATOM 689 C CA . ASP A 1 92 ? 48.317 32.678 -38.140 1.00 54.94 92 ASP A CA 1
ATOM 690 C C . ASP A 1 92 ? 48.138 34.162 -38.551 1.00 54.94 92 ASP A C 1
ATOM 692 O O . ASP A 1 92 ? 47.410 34.496 -39.477 1.00 54.94 92 ASP A O 1
ATOM 696 N N . SER A 1 93 ? 48.839 34.999 -37.768 1.00 52.62 93 SER A N 1
ATOM 697 C CA . SER A 1 93 ? 49.630 36.217 -38.039 1.00 52.62 93 SER A CA 1
ATOM 698 C C . SER A 1 93 ? 49.247 37.238 -39.130 1.00 52.62 93 SER A C 1
ATOM 700 O O . SER A 1 93 ? 49.250 36.919 -40.314 1.00 52.62 93 SER A O 1
ATOM 702 N N . ASP A 1 94 ? 49.103 38.509 -38.718 1.00 55.06 94 ASP A N 1
ATOM 703 C CA . ASP A 1 94 ? 50.009 39.634 -39.075 1.00 55.06 94 ASP A CA 1
ATOM 704 C C . ASP A 1 94 ? 49.920 40.748 -38.008 1.00 55.06 94 ASP A C 1
ATOM 706 O O . ASP A 1 94 ? 48.781 41.115 -37.626 1.00 55.06 94 ASP A O 1
#

Foldseek 3Di:
DAQDDQDDPPDDRVLSVVVQVVCVVVVQKDWDADDPVRGIDIDGDPVVVCVVVVVDPDDPDDRDDPPCPDDDPPDDDPDDDDDDDDDDDDDDDD

Radius of gyration: 26.27 Å; chains: 1; bounding box: 66×51×56 Å

Secondary structure (DSSP, 8-state):
-EEPP--BTTB-HHHHHHHHHHHHHTTSEEEEE--TTT-EEEEE-HHHHHHHTTSS--------------------------------------

Sequence (94 aa):
WLPRVVSLEGFDGERLSSLHGRLIALGWLGFDVGDSVTGIRYQLTRDGQRVLDGLVPIPTLRVVAATDDGETPSVDTDVDQSAESEVAMTADSD

pLDDT: mean 76.46, std 16.75, range [48.34, 96.0]